Protein AF-A0A811VGF4-F1 (afdb_monomer_lite)

Organism: Ceratitis capitata (NCBI:txid7213)

Structure (mmCIF, N/CA/C/O backbone):
data_AF-A0A811VGF4-F1
#
_entry.id   AF-A0A811VGF4-F1
#
loop_
_atom_site.group_PDB
_atom_site.id
_atom_site.type_symbol
_atom_site.label_atom_id
_atom_site.label_alt_id
_atom_site.label_comp_id
_atom_site.label_asym_id
_atom_site.label_entity_id
_atom_site.label_seq_id
_atom_site.pdbx_PDB_ins_code
_atom_site.Cartn_x
_atom_site.Cartn_y
_atom_site.Cartn_z
_atom_site.occupancy
_atom_site.B_iso_or_equiv
_atom_site.auth_seq_id
_atom_site.auth_comp_id
_atom_site.auth_asym_id
_atom_site.auth_atom_id
_atom_site.pdbx_PDB_model_num
ATOM 1 N N . ASN A 1 1 ? 7.182 11.407 -10.257 1.00 68.69 1 ASN A N 1
ATOM 2 C CA . ASN A 1 1 ? 5.752 11.060 -10.421 1.00 68.69 1 ASN A CA 1
ATOM 3 C C . ASN A 1 1 ? 5.295 10.173 -9.253 1.00 68.69 1 ASN A C 1
ATOM 5 O O . ASN A 1 1 ? 5.529 8.979 -9.306 1.00 68.69 1 ASN A O 1
ATOM 9 N N . GLN A 1 2 ? 4.718 10.734 -8.180 1.00 84.06 2 GLN A N 1
ATOM 10 C CA . GLN A 1 2 ? 4.338 10.014 -6.942 1.00 84.06 2 GLN A CA 1
ATOM 11 C C . GLN A 1 2 ? 2.808 9.956 -6.744 1.00 84.06 2 GLN A C 1
ATOM 13 O O . GLN A 1 2 ? 2.123 10.931 -7.046 1.00 84.06 2 GLN A O 1
ATOM 18 N N . ILE A 1 3 ? 2.246 8.856 -6.241 1.00 92.06 3 ILE A N 1
ATOM 19 C CA . ILE A 1 3 ? 0.801 8.744 -5.956 1.00 92.06 3 ILE A CA 1
ATOM 20 C C . ILE A 1 3 ? 0.569 8.679 -4.449 1.00 92.06 3 ILE A C 1
ATOM 22 O O . ILE A 1 3 ? 1.334 8.030 -3.742 1.00 92.06 3 ILE A O 1
ATOM 26 N N . SER A 1 4 ? -0.484 9.340 -3.970 1.00 93.50 4 SER A N 1
ATOM 27 C CA . SER A 1 4 ? -0.899 9.287 -2.568 1.00 93.50 4 SER A CA 1
ATOM 28 C C . SER A 1 4 ? -2.201 8.512 -2.434 1.00 93.50 4 SER A C 1
ATOM 30 O O . SER A 1 4 ? -3.158 8.757 -3.168 1.00 93.50 4 SER A O 1
ATOM 32 N N . TRP A 1 5 ? -2.241 7.594 -1.475 1.00 94.44 5 TRP A N 1
ATOM 33 C CA . TRP A 1 5 ? -3.414 6.785 -1.170 1.00 94.44 5 TRP A CA 1
ATOM 34 C C . TRP A 1 5 ? -4.092 7.317 0.085 1.00 94.44 5 TRP A C 1
ATOM 36 O O . TRP A 1 5 ? -3.466 7.414 1.141 1.00 94.44 5 TRP A O 1
ATOM 46 N N . ILE A 1 6 ? -5.377 7.650 -0.024 1.00 93.62 6 ILE A N 1
ATOM 47 C CA . ILE A 1 6 ? -6.166 8.221 1.072 1.00 93.62 6 ILE A CA 1
ATOM 48 C C . ILE A 1 6 ? -7.388 7.340 1.317 1.00 93.62 6 ILE A C 1
ATOM 50 O O . ILE A 1 6 ? -8.140 7.015 0.393 1.00 93.62 6 ILE A O 1
ATOM 54 N N . ARG A 1 7 ? -7.618 6.970 2.579 1.00 92.19 7 ARG A N 1
ATOM 55 C CA . ARG A 1 7 ? -8.831 6.271 2.997 1.00 92.19 7 ARG A CA 1
ATOM 56 C C . ARG A 1 7 ? -9.981 7.271 3.079 1.00 92.19 7 ARG A C 1
ATOM 58 O O . ARG A 1 7 ? -10.017 8.125 3.951 1.00 92.19 7 ARG A O 1
ATOM 65 N N . ARG A 1 8 ? -10.972 7.144 2.195 1.00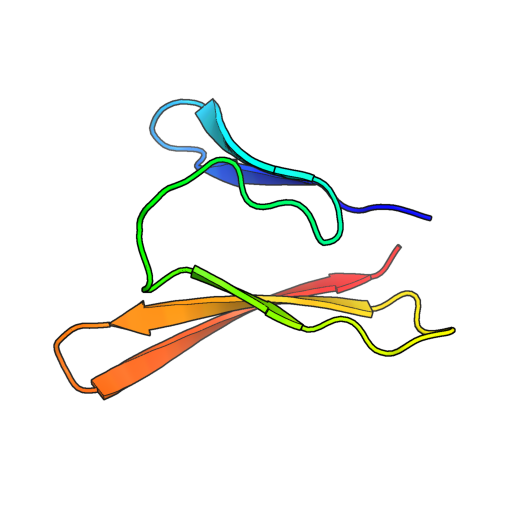 91.06 8 ARG A N 1
ATOM 66 C CA . ARG A 1 8 ? -12.101 8.096 2.119 1.00 91.06 8 ARG A CA 1
ATOM 67 C C . ARG A 1 8 ? -12.999 8.150 3.361 1.00 91.06 8 ARG A C 1
ATOM 69 O O . ARG A 1 8 ? -13.713 9.128 3.528 1.00 91.06 8 ARG A O 1
ATOM 76 N N . ARG A 1 9 ? -13.017 7.100 4.190 1.00 92.75 9 ARG A N 1
ATOM 77 C CA . ARG A 1 9 ? -13.914 7.013 5.358 1.00 92.75 9 ARG A CA 1
ATOM 78 C C . ARG A 1 9 ? -13.576 8.049 6.433 1.00 92.75 9 ARG A C 1
ATOM 80 O O . ARG A 1 9 ? -14.474 8.553 7.089 1.00 92.75 9 ARG A O 1
ATOM 87 N N . ASP A 1 10 ? -12.294 8.320 6.621 1.00 94.06 10 ASP A N 1
ATOM 88 C CA . ASP A 1 10 ? -11.749 9.132 7.713 1.00 94.06 10 ASP A CA 1
ATOM 89 C C . ASP A 1 10 ? -10.619 10.063 7.251 1.00 94.06 10 ASP A C 1
ATOM 91 O O . ASP A 1 10 ? -9.957 10.682 8.075 1.00 94.06 10 ASP A O 1
ATOM 95 N N . TRP A 1 11 ? -10.384 10.137 5.939 1.00 92.31 11 TRP A N 1
ATOM 96 C CA . TRP A 1 11 ? -9.352 10.958 5.304 1.00 92.31 11 TRP A CA 1
ATOM 97 C C . TRP A 1 11 ? -7.924 10.660 5.768 1.00 92.31 11 TRP A C 1
ATOM 99 O O . TRP A 1 11 ? -7.026 11.482 5.597 1.00 92.31 11 TRP A O 1
ATOM 109 N N . HIS A 1 12 ? -7.688 9.463 6.303 1.00 92.19 12 HIS A N 1
ATOM 110 C CA . HIS A 1 12 ? -6.357 9.056 6.719 1.00 92.19 12 HIS A CA 1
ATOM 111 C C . HIS A 1 12 ? -5.480 8.771 5.498 1.00 92.19 12 HIS A C 1
ATOM 113 O O . HIS A 1 12 ? -5.859 8.011 4.597 1.00 92.19 12 HIS A O 1
ATOM 119 N N . ILE A 1 13 ? -4.291 9.368 5.470 1.00 93.06 13 ILE A N 1
ATOM 120 C CA . ILE A 1 13 ? -3.301 9.106 4.428 1.00 93.06 13 ILE A CA 1
ATOM 121 C C . ILE A 1 13 ? -2.660 7.756 4.732 1.00 93.06 13 ILE A C 1
ATOM 123 O O . ILE A 1 13 ? -2.017 7.585 5.760 1.00 93.06 13 ILE A O 1
ATOM 127 N N . LEU A 1 14 ? -2.833 6.790 3.837 1.00 94.06 14 LEU A N 1
ATOM 128 C CA . LEU A 1 14 ? -2.246 5.458 3.984 1.00 94.06 14 LEU A CA 1
ATOM 129 C C . LEU A 1 14 ? -0.789 5.454 3.522 1.00 94.06 14 LEU A C 1
ATOM 131 O O . LEU A 1 14 ? 0.072 4.839 4.147 1.00 94.06 14 LEU A O 1
ATOM 135 N N . SER A 1 15 ? -0.518 6.144 2.414 1.00 94.75 15 SER A N 1
ATOM 136 C CA . SER A 1 15 ? 0.793 6.155 1.777 1.00 94.75 15 SER A CA 1
ATOM 137 C C . SER A 1 15 ? 0.987 7.386 0.895 1.00 94.75 15 SER A C 1
ATOM 139 O O . SER A 1 15 ? 0.026 7.905 0.320 1.00 94.75 15 SER A O 1
ATOM 141 N N . SER A 1 16 ? 2.241 7.818 0.762 1.00 93.56 16 SER A N 1
ATOM 142 C CA . SER A 1 16 ? 2.698 8.740 -0.277 1.00 93.56 16 SER A CA 1
ATOM 143 C C . SER A 1 16 ? 3.888 8.120 -1.009 1.00 93.56 16 SER A C 1
ATOM 145 O O . SER A 1 16 ? 4.987 7.982 -0.469 1.00 93.56 16 SER A O 1
ATOM 147 N N . GLY A 1 17 ? 3.689 7.731 -2.266 1.00 91.19 17 GLY A N 1
ATOM 148 C CA . GLY A 1 17 ? 4.663 6.959 -3.036 1.00 91.19 17 GLY A CA 1
ATOM 149 C C . GLY A 1 17 ? 4.972 5.622 -2.380 1.00 91.19 17 GLY A C 1
ATOM 150 O O . GLY A 1 17 ? 4.067 4.858 -2.080 1.00 91.19 17 GLY A O 1
ATOM 151 N N . ALA A 1 18 ? 6.258 5.338 -2.172 1.00 89.44 18 ALA A N 1
ATOM 152 C CA . ALA A 1 18 ? 6.704 4.113 -1.508 1.00 89.44 18 ALA A CA 1
ATOM 153 C C . ALA A 1 18 ? 6.648 4.203 0.031 1.00 89.44 18 ALA A C 1
ATOM 155 O O . ALA A 1 18 ? 6.837 3.199 0.709 1.00 89.44 18 ALA A O 1
ATOM 156 N N . GLN A 1 19 ? 6.395 5.390 0.595 1.00 92.50 19 GLN A N 1
ATOM 157 C CA . GLN A 1 19 ? 6.321 5.589 2.040 1.00 92.50 19 GLN A CA 1
ATOM 158 C C . GLN A 1 19 ? 4.926 5.207 2.548 1.00 92.50 19 GLN A C 1
ATOM 160 O O . GLN A 1 19 ? 3.924 5.743 2.067 1.00 92.50 19 GLN A O 1
ATOM 165 N N . LEU A 1 20 ? 4.854 4.315 3.534 1.00 93.62 20 LEU A N 1
ATOM 166 C CA . LEU A 1 20 ? 3.627 3.992 4.265 1.00 93.62 20 LEU A CA 1
ATOM 167 C C . LEU A 1 20 ? 3.548 4.841 5.541 1.00 93.62 20 LEU A C 1
ATOM 169 O O . LEU A 1 20 ? 4.540 4.991 6.250 1.00 93.62 20 LEU A O 1
ATOM 173 N N . TYR A 1 21 ? 2.367 5.394 5.821 1.00 93.31 21 TYR A N 1
ATOM 174 C CA . TYR A 1 21 ? 2.069 6.134 7.058 1.00 93.31 21 TYR A CA 1
ATOM 175 C C . TYR A 1 21 ? 1.175 5.343 8.017 1.00 93.31 21 TYR A C 1
ATOM 177 O O . TYR A 1 21 ? 0.837 5.816 9.099 1.00 93.31 21 TYR A O 1
ATOM 185 N N . THR A 1 22 ? 0.801 4.128 7.624 1.00 90.00 22 THR A N 1
ATOM 186 C CA . THR A 1 22 ? 0.105 3.170 8.473 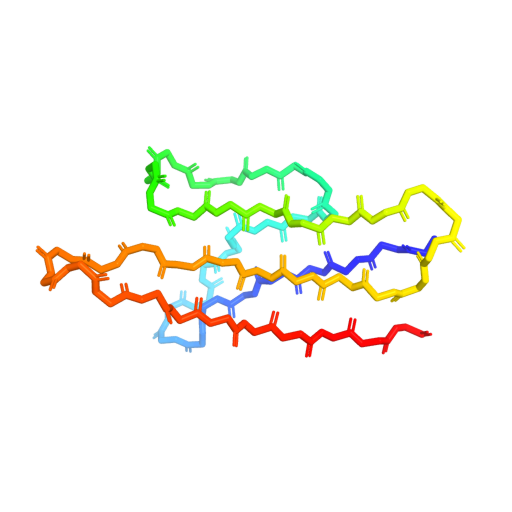1.00 90.00 22 THR A CA 1
ATOM 187 C C . THR A 1 22 ? 1.084 2.111 8.974 1.00 90.00 22 THR A C 1
ATOM 189 O O . THR A 1 22 ? 1.983 1.706 8.244 1.00 90.00 22 THR A O 1
ATOM 192 N N . ASN A 1 23 ? 0.889 1.651 10.211 1.00 88.50 23 ASN A N 1
ATOM 193 C CA . ASN A 1 23 ? 1.626 0.517 10.783 1.00 88.50 23 ASN A CA 1
ATOM 194 C C . ASN A 1 23 ? 0.931 -0.827 10.507 1.00 88.50 23 ASN A C 1
ATOM 196 O O . ASN A 1 23 ? 1.325 -1.855 11.045 1.00 88.50 23 ASN A O 1
ATOM 200 N N . ASP A 1 24 ? -0.151 -0.819 9.731 1.00 90.50 24 ASP A N 1
ATOM 201 C CA . ASP A 1 24 ? -0.908 -2.019 9.412 1.00 90.50 24 ASP A CA 1
ATOM 202 C C . ASP A 1 24 ? -0.212 -2.794 8.283 1.00 90.50 24 ASP A C 1
ATOM 204 O O . ASP A 1 24 ? -0.193 -2.363 7.129 1.00 90.50 24 ASP A O 1
ATOM 208 N N . GLU A 1 25 ? 0.346 -3.957 8.629 1.00 88.75 25 GLU A N 1
ATOM 209 C CA . GLU A 1 25 ? 1.115 -4.837 7.733 1.00 88.75 25 GLU A CA 1
ATOM 210 C C . GLU A 1 25 ? 0.307 -5.361 6.539 1.00 88.75 25 GLU A C 1
ATOM 212 O O . GLU A 1 25 ? 0.858 -5.903 5.580 1.00 88.75 25 GLU A O 1
ATOM 217 N N . ARG A 1 26 ? -1.019 -5.203 6.567 1.00 92.12 26 ARG A N 1
ATOM 218 C CA . ARG A 1 26 ? -1.882 -5.603 5.456 1.00 92.12 26 ARG A CA 1
ATOM 219 C C . ARG A 1 26 ? -1.691 -4.724 4.230 1.00 92.12 26 ARG A C 1
ATOM 221 O O . ARG A 1 26 ? -2.049 -5.167 3.141 1.00 92.12 26 ARG A O 1
ATOM 228 N N . PHE A 1 27 ? -1.181 -3.504 4.395 1.00 93.75 27 PHE A N 1
ATOM 229 C CA . PHE A 1 27 ? -0.980 -2.563 3.302 1.00 93.75 27 PHE A CA 1
ATOM 230 C C . PHE A 1 27 ? 0.421 -2.700 2.716 1.00 93.75 27 PHE A C 1
ATOM 232 O O . PHE A 1 27 ? 1.419 -2.519 3.406 1.00 93.75 27 PHE A O 1
ATOM 239 N N . ALA A 1 28 ? 0.487 -2.945 1.411 1.00 93.44 28 ALA A N 1
ATOM 240 C CA . ALA A 1 28 ? 1.737 -2.976 0.666 1.00 93.44 28 ALA A CA 1
ATOM 241 C C . ALA A 1 28 ? 1.644 -2.100 -0.584 1.00 93.44 28 ALA A C 1
ATOM 243 O O . ALA A 1 28 ? 0.589 -1.991 -1.212 1.00 93.44 28 ALA A O 1
ATOM 244 N N . ILE A 1 29 ? 2.765 -1.481 -0.951 1.00 94.00 29 ILE A N 1
ATOM 245 C CA . ILE A 1 29 ? 2.890 -0.710 -2.187 1.00 94.00 29 ILE A CA 1
ATOM 246 C C . ILE A 1 29 ? 3.697 -1.520 -3.189 1.00 94.00 29 ILE A C 1
ATOM 248 O O . ILE A 1 29 ? 4.816 -1.942 -2.909 1.00 94.00 29 ILE A O 1
ATOM 252 N N . LEU A 1 30 ? 3.130 -1.689 -4.378 1.00 93.56 30 LEU A N 1
ATOM 253 C CA . LEU A 1 30 ? 3.802 -2.266 -5.529 1.00 93.56 30 LEU A CA 1
ATOM 254 C C . LEU A 1 30 ? 4.023 -1.164 -6.563 1.00 93.56 30 LEU A C 1
ATOM 256 O O . LEU A 1 30 ? 3.076 -0.584 -7.102 1.00 93.56 30 LEU A O 1
ATOM 260 N N . HIS A 1 31 ? 5.293 -0.880 -6.829 1.00 92.62 31 HIS A N 1
ATOM 261 C CA . HIS A 1 31 ? 5.728 0.068 -7.846 1.00 92.62 31 HIS A CA 1
ATOM 262 C C . HIS A 1 31 ? 6.973 -0.479 -8.537 1.00 92.62 31 HIS A C 1
ATOM 264 O O . HIS A 1 31 ? 7.960 -0.807 -7.882 1.00 92.62 31 HIS A O 1
ATOM 270 N N . ALA A 1 32 ? 6.913 -0.602 -9.862 1.00 90.06 32 ALA A N 1
ATOM 271 C CA . ALA A 1 32 ? 8.069 -0.995 -10.654 1.00 90.06 32 ALA A CA 1
ATOM 272 C C . ALA A 1 32 ? 8.903 0.250 -11.008 1.00 90.06 32 ALA A C 1
ATOM 274 O O . ALA A 1 32 ? 8.330 1.246 -11.467 1.00 90.06 32 ALA A O 1
ATOM 275 N N . PRO A 1 33 ? 10.240 0.215 -10.848 1.00 87.94 33 PRO A N 1
ATOM 276 C CA . PRO A 1 33 ? 11.093 1.339 -11.218 1.00 87.94 33 PRO A CA 1
ATOM 277 C C . PRO A 1 33 ? 10.910 1.679 -12.705 1.00 87.94 33 PRO A C 1
ATOM 279 O O . PRO A 1 33 ? 10.973 0.807 -13.565 1.00 87.94 33 PRO A O 1
ATOM 282 N N . GLY A 1 34 ? 10.634 2.953 -13.001 1.00 87.62 34 GLY A N 1
ATOM 283 C CA . GLY A 1 34 ? 10.338 3.438 -14.357 1.00 87.62 34 GLY A CA 1
ATOM 284 C C . GLY A 1 34 ? 8.872 3.317 -14.800 1.00 87.62 34 GLY A C 1
ATOM 285 O O . GLY A 1 34 ? 8.518 3.870 -15.837 1.00 87.62 34 GLY A O 1
ATOM 286 N N . SER A 1 35 ? 8.002 2.660 -14.024 1.00 90.12 35 SER A N 1
ATOM 287 C CA . SER A 1 35 ? 6.563 2.590 -14.309 1.00 90.12 35 SER A CA 1
ATOM 288 C C . SER A 1 35 ? 5.801 3.788 -13.730 1.00 90.12 35 SER A C 1
ATOM 290 O O . SER A 1 35 ? 6.123 4.288 -12.651 1.00 90.12 35 SER A O 1
ATOM 292 N N . ASN A 1 36 ? 4.736 4.217 -14.411 1.00 90.94 36 ASN A N 1
ATOM 293 C CA . ASN A 1 36 ? 3.768 5.191 -13.881 1.00 90.94 36 ASN A CA 1
ATOM 294 C C . ASN A 1 36 ? 2.608 4.527 -13.125 1.00 90.94 36 ASN A C 1
ATOM 296 O O . ASN A 1 36 ? 1.725 5.217 -12.614 1.00 90.94 36 ASN A O 1
ATOM 300 N N . MET A 1 37 ? 2.602 3.196 -13.068 1.00 92.56 37 MET A N 1
ATOM 301 C CA . MET A 1 37 ? 1.582 2.410 -12.394 1.00 92.56 37 MET A CA 1
ATOM 302 C C . MET A 1 37 ? 1.965 2.186 -10.937 1.00 92.56 37 MET A C 1
ATOM 304 O O . MET A 1 37 ? 3.011 1.609 -10.649 1.00 92.56 37 MET A O 1
ATOM 308 N N . TRP A 1 38 ? 1.081 2.589 -10.034 1.00 94.31 38 TRP A N 1
ATOM 309 C CA . TRP A 1 38 ? 1.187 2.311 -8.608 1.00 94.31 38 TRP A CA 1
ATOM 310 C C . TRP A 1 38 ? 0.023 1.437 -8.178 1.00 94.31 38 TRP A C 1
ATOM 312 O O . TRP A 1 38 ? -1.129 1.748 -8.487 1.00 94.31 38 TRP A O 1
ATOM 322 N N . THR A 1 39 ? 0.314 0.385 -7.420 1.00 94.69 39 THR A N 1
ATOM 323 C CA . THR A 1 39 ? -0.709 -0.501 -6.866 1.00 94.69 39 THR A CA 1
ATOM 324 C C . THR A 1 39 ? -0.608 -0.530 -5.347 1.00 94.69 39 THR A C 1
ATOM 326 O O . THR A 1 39 ? 0.445 -0.839 -4.794 1.00 94.69 39 THR A O 1
ATOM 329 N N . LEU A 1 40 ? -1.713 -0.214 -4.672 1.00 94.62 40 LEU A N 1
ATOM 330 C CA . LEU A 1 40 ? -1.903 -0.457 -3.246 1.00 94.62 40 LEU A CA 1
ATOM 331 C C . LEU A 1 40 ? -2.551 -1.829 -3.073 1.00 94.62 40 LEU A C 1
ATOM 333 O O . LEU A 1 40 ? -3.679 -2.041 -3.518 1.00 94.62 40 LEU A O 1
ATOM 337 N N . GLN A 1 41 ? -1.847 -2.741 -2.417 1.00 95.00 41 GLN A N 1
ATOM 338 C CA . GLN A 1 41 ? -2.344 -4.062 -2.063 1.00 95.00 41 GLN A CA 1
ATOM 339 C C . GLN A 1 41 ? -2.808 -4.078 -0.604 1.00 95.00 41 GLN A C 1
ATOM 341 O O . GLN A 1 41 ? -2.161 -3.493 0.263 1.00 95.00 41 GLN A O 1
ATOM 346 N N . ILE A 1 42 ? -3.926 -4.753 -0.346 1.00 93.88 42 ILE A N 1
ATOM 347 C CA . ILE A 1 42 ? -4.518 -4.929 0.979 1.00 93.88 42 ILE A CA 1
ATOM 348 C C . ILE A 1 42 ? -4.774 -6.421 1.197 1.00 93.88 42 ILE A C 1
ATOM 350 O O . ILE A 1 42 ? -5.629 -7.013 0.534 1.00 93.88 42 ILE A O 1
ATOM 354 N N . ASN A 1 43 ? -4.048 -7.021 2.138 1.00 94.25 43 ASN A N 1
ATOM 355 C CA . ASN A 1 43 ? -4.218 -8.421 2.521 1.00 94.25 43 ASN A CA 1
ATOM 356 C C . ASN A 1 43 ? -5.346 -8.550 3.555 1.00 94.25 43 ASN A C 1
ATOM 358 O O . ASN A 1 43 ? -5.275 -7.985 4.645 1.00 94.25 43 ASN A O 1
ATOM 362 N N . LEU A 1 44 ? -6.407 -9.282 3.224 1.00 89.62 44 LEU A N 1
ATOM 363 C CA . LEU A 1 44 ? -7.550 -9.497 4.110 1.00 89.62 44 LEU A CA 1
ATOM 364 C C . LEU A 1 44 ? -7.352 -10.758 4.962 1.00 89.62 44 LEU A C 1
ATOM 366 O O . LEU A 1 44 ? -6.668 -11.703 4.576 1.00 89.62 44 LEU A O 1
ATOM 370 N N . CYS A 1 45 ? -7.996 -10.798 6.130 1.00 87.88 45 CYS A N 1
ATOM 371 C CA . CYS A 1 45 ? -7.870 -11.909 7.082 1.00 87.88 45 CYS A CA 1
ATOM 372 C C . CYS A 1 45 ? -8.402 -13.253 6.556 1.00 87.88 45 CYS A C 1
ATOM 374 O O . CYS A 1 45 ? -8.037 -14.300 7.076 1.00 87.88 45 CYS A O 1
ATOM 376 N N . ASN A 1 46 ? -9.246 -13.235 5.524 1.00 92.19 46 ASN A N 1
ATOM 377 C CA . ASN A 1 46 ? -9.785 -14.427 4.869 1.00 92.19 46 ASN A CA 1
ATOM 378 C C . ASN A 1 46 ? -8.871 -14.973 3.754 1.00 92.19 46 ASN A C 1
ATOM 380 O O . ASN A 1 46 ? -9.296 -15.846 3.002 1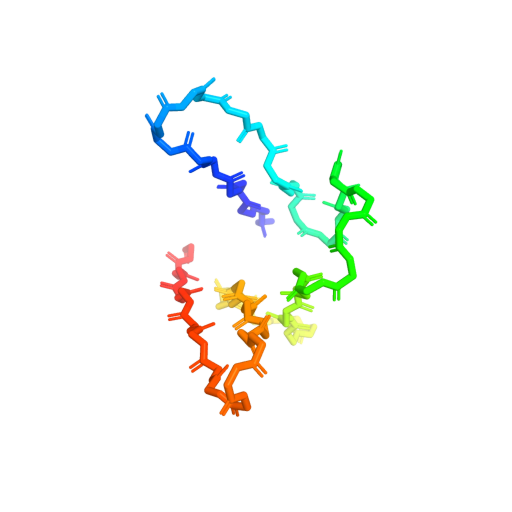.00 92.19 46 ASN A O 1
ATOM 384 N N . GLY A 1 47 ? -7.657 -14.433 3.601 1.00 86.94 47 GLY A N 1
ATOM 385 C CA . GLY A 1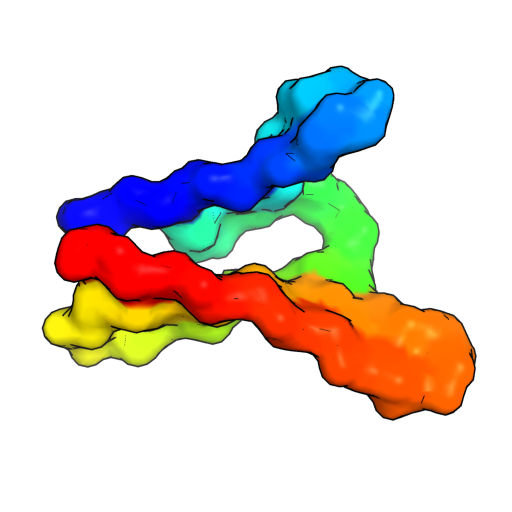 47 ? -6.732 -14.800 2.528 1.00 86.94 47 GLY A CA 1
ATOM 386 C C . GLY A 1 47 ? -7.034 -14.138 1.180 1.00 86.94 47 GLY A C 1
ATOM 387 O O . GLY A 1 47 ? -6.300 -14.362 0.221 1.00 86.94 47 GLY A O 1
ATOM 388 N N . ALA A 1 48 ? -8.079 -13.308 1.084 1.00 91.88 48 ALA A N 1
ATOM 389 C CA . ALA A 1 48 ? -8.325 -12.514 -0.112 1.00 91.88 48 ALA A CA 1
ATOM 390 C C . ALA A 1 48 ? -7.364 -11.319 -0.182 1.00 91.88 48 ALA A C 1
ATOM 392 O O . ALA A 1 48 ? -6.988 -10.731 0.833 1.00 91.88 48 ALA A O 1
ATOM 393 N N . ILE A 1 49 ? -7.003 -10.928 -1.401 1.00 92.19 49 ILE A N 1
ATOM 394 C CA . ILE A 1 49 ? -6.151 -9.770 -1.665 1.00 92.19 49 ILE A CA 1
ATOM 395 C C . ILE A 1 49 ? -6.960 -8.767 -2.478 1.00 92.19 49 ILE A C 1
ATOM 397 O O . ILE A 1 49 ? -7.491 -9.100 -3.536 1.00 92.19 49 ILE A O 1
ATOM 401 N N . MET A 1 50 ? -7.054 -7.534 -1.983 1.00 93.00 50 MET A N 1
ATOM 402 C CA . MET A 1 50 ? -7.642 -6.420 -2.721 1.00 93.00 50 MET A CA 1
ATOM 403 C C . MET A 1 50 ? -6.526 -5.530 -3.264 1.00 93.00 50 MET A C 1
ATOM 405 O O . MET A 1 50 ? -5.582 -5.214 -2.544 1.00 93.00 50 MET A O 1
ATOM 409 N N . ALA A 1 51 ? -6.635 -5.119 -4.526 1.00 93.50 51 ALA A N 1
ATOM 410 C CA . ALA A 1 51 ? -5.662 -4.252 -5.177 1.00 93.50 51 ALA A CA 1
ATOM 411 C C . ALA A 1 51 ? -6.349 -3.004 -5.734 1.00 93.50 51 ALA A C 1
ATOM 413 O O . ALA A 1 51 ? -7.367 -3.093 -6.421 1.00 93.50 51 ALA A O 1
ATOM 414 N N . CYS A 1 52 ? -5.771 -1.842 -5.451 1.00 91.56 52 CYS A N 1
ATOM 415 C CA . CYS A 1 52 ? -6.162 -0.571 -6.040 1.00 91.56 52 CYS A CA 1
ATOM 416 C C . CYS A 1 52 ? -5.008 -0.084 -6.910 1.00 91.56 52 CYS A C 1
ATOM 418 O O . CYS A 1 52 ? -3.928 0.191 -6.392 1.00 91.56 52 CYS A O 1
ATOM 420 N N . THR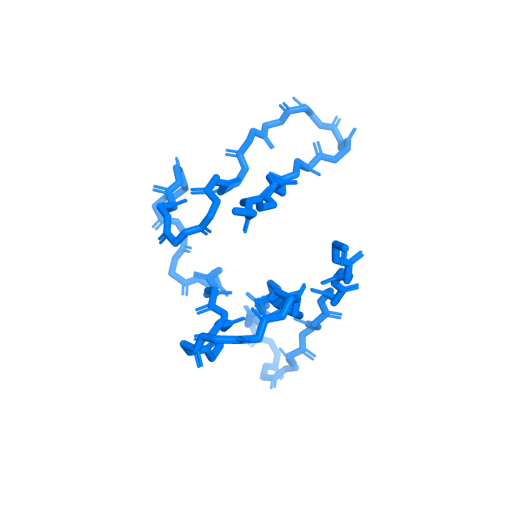 A 1 53 ? -5.228 0.039 -8.216 1.00 93.31 53 THR A N 1
ATOM 421 C CA . THR A 1 53 ? -4.202 0.484 -9.166 1.00 93.31 53 THR A CA 1
ATOM 422 C C . THR A 1 53 ? -4.520 1.886 -9.664 1.00 93.31 53 THR A C 1
ATOM 424 O O . THR A 1 53 ? -5.661 2.186 -10.008 1.00 93.31 53 THR A O 1
ATOM 427 N N . SER A 1 54 ? -3.508 2.748 -9.699 1.00 92.56 54 SER A N 1
ATOM 428 C CA . SER A 1 54 ? -3.596 4.098 -10.245 1.00 92.56 54 SER A CA 1
ATOM 429 C C . SER A 1 54 ? -2.439 4.343 -11.207 1.00 92.56 54 SER A C 1
ATOM 431 O O . SER A 1 54 ? -1.307 3.921 -10.954 1.00 92.56 54 SER A O 1
ATOM 433 N N . VAL A 1 55 ? -2.733 5.006 -12.322 1.00 89.12 55 VAL A N 1
ATOM 434 C CA . VAL A 1 55 ? -1.756 5.379 -13.346 1.00 89.12 55 VAL A CA 1
ATOM 435 C C . VAL A 1 55 ? -1.652 6.894 -13.343 1.00 89.12 55 VAL A C 1
ATOM 437 O O . VAL A 1 55 ? -2.671 7.583 -13.396 1.00 89.12 55 VAL A O 1
ATOM 440 N N . ARG A 1 56 ? -0.423 7.393 -13.219 1.00 77.94 56 ARG A N 1
ATOM 441 C CA . ARG A 1 56 ? -0.129 8.824 -13.303 1.00 77.94 56 ARG A CA 1
ATOM 442 C C . ARG A 1 56 ? 0.113 9.281 -14.734 1.00 77.94 56 ARG A C 1
ATOM 444 O O . ARG A 1 56 ? 0.671 8.480 -15.520 1.00 77.94 56 ARG A O 1
#

Secondary structure (DSSP, 8-state):
---EEEETTTTEEEEETTEE----TTEEEEE-TT-SEEEEEEE-TTS-EEEEEEE-

Radius of gyration: 11.27 Å; chains: 1; bounding box: 25×26×25 Å

InterPro domains:
  IPR013783 Immunoglobulin-like fold [G3DSA:2.60.40.10] (1-46)
  IPR037448 Zwei Ig domain protein zig-8 [PTHR23279] (2-43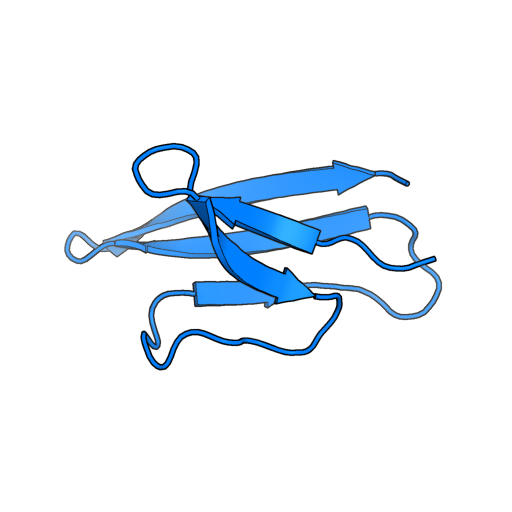)

pLDDT: mean 91.27, std 4.23, range [68.69, 95.0]

Foldseek 3Di:
DWDWDADPVVRDTQDIRQGGPDPDPQWHWDDDVPAQKIKIWGQDPVRDIDIDIDGD

Sequence (56 aa):
NQISWIRRRDWHILSSGAQLYTNDERFAILHAPGSNMWTLQINLCNGAIMACTSVR